Protein AF-A0A536A9E5-F1 (afdb_monomer)

Secondary structure (DSSP, 8-state):
-HHHHHHHHHHHHHHHHHHH------SSEEEEETTEEEEEEESSSS--TTS---EEEEEEETTT--B-TTHHHH-------SS--

Mean predicted aligned error: 8.82 Å

Sequence (85 aa):
MSRVLAALATLAIVASSFAVTSNVALGHEHRSVGPYTFVVGWINEPAYVNAANGLSLDVTETSSSKPVEGLATSLRAEVIVGGGA

Nearest PDB structures (foldseek):
  4m5t-assembly3_C  TM=6.054E-01  e=3.357E+00  Homo sapiens
  8t8s-assembly2_B  TM=5.549E-01  e=6.170E+00  Homo sapiens
  4ydz-assembly1_A  TM=4.379E-01  e=2.192E+00  Caenorhabditis elegans
  4ydz-assembly1_B  TM=3.741E-01  e=4.551E+00  Caenorhabditis elegans

pLDDT: mean 87.5, std 12.56, range [49.62, 98.44]

Foldseek 3Di:
DVVVVVVVVVVVVVVVVVVVPPDPPLQWDWDDDPQKIKTWGWPDPDDDPPDDTDIDIWIAGPVPRHTDPPCVPVPDDDDDPDPDD

Radius of gyration: 21.26 Å; Cα contacts (8 Å, |Δi|>4): 74; chains: 1; bounding box: 44×43×49 Å

Solvent-accessible surface area (backbone atoms only — not comparable to full-atom values): 5523 Å² total; per-residue (Å²): 111,71,68,61,54,49,52,52,50,51,51,51,52,55,57,50,48,61,73,75,66,67,68,76,79,65,65,52,46,79,44,82,55,88,70,28,34,36,40,40,32,52,69,54,80,83,82,53,89,96,54,93,75,50,84,32,77,48,49,23,34,62,89,74,67,44,73,62,79,69,44,89,82,72,59,86,85,83,90,81,75,91,83,80,126

Structure (mmCIF, N/CA/C/O backbone):
data_AF-A0A536A9E5-F1
#
_entry.id   AF-A0A536A9E5-F1
#
loop_
_atom_site.group_PDB
_atom_site.id
_atom_site.type_symbol
_atom_site.label_atom_id
_atom_site.label_alt_id
_atom_site.label_comp_id
_atom_site.label_asym_id
_atom_site.label_entity_id
_atom_site.label_seq_id
_atom_site.pdbx_PDB_ins_code
_atom_site.Cartn_x
_atom_site.Cartn_y
_atom_site.Cartn_z
_atom_site.occupancy
_atom_site.B_iso_or_equiv
_atom_site.auth_seq_id
_atom_site.auth_comp_id
_atom_site.auth_asym_id
_atom_site.auth_atom_id
_atom_site.pdbx_PDB_model_num
ATOM 1 N N . MET A 1 1 ? 27.912 30.199 -35.420 1.00 60.44 1 MET A N 1
ATOM 2 C CA . MET A 1 1 ? 27.148 30.587 -34.209 1.00 60.44 1 MET A CA 1
ATOM 3 C C . MET A 1 1 ? 25.777 29.907 -34.115 1.00 60.44 1 MET A C 1
ATOM 5 O O . MET A 1 1 ? 25.499 29.325 -33.078 1.00 60.44 1 MET A O 1
ATOM 9 N N . SER A 1 2 ? 24.949 29.898 -35.171 1.00 77.69 2 SER A N 1
ATOM 10 C CA . SER A 1 2 ? 23.567 29.367 -35.122 1.00 77.69 2 SER A CA 1
ATOM 11 C C . SER A 1 2 ? 23.439 27.889 -34.694 1.00 77.69 2 SER A C 1
ATOM 13 O O . SER A 1 2 ? 22.608 27.574 -33.852 1.00 77.69 2 SER A O 1
ATOM 15 N N . ARG A 1 3 ? 24.304 26.987 -35.183 1.00 86.88 3 ARG A N 1
ATOM 16 C CA . ARG A 1 3 ? 24.233 25.549 -34.840 1.00 86.88 3 ARG A CA 1
ATOM 17 C C . ARG A 1 3 ? 24.626 25.229 -33.395 1.00 86.88 3 ARG A C 1
ATOM 19 O O . ARG A 1 3 ? 24.035 24.348 -32.789 1.00 86.88 3 ARG A O 1
ATOM 26 N N . VAL A 1 4 ? 25.600 25.958 -32.846 1.00 92.06 4 VAL A N 1
ATOM 27 C CA . VAL A 1 4 ? 26.044 25.787 -31.451 1.00 92.06 4 VAL A CA 1
ATOM 28 C C . VAL A 1 4 ? 24.993 26.338 -30.491 1.00 92.06 4 VAL A C 1
ATOM 30 O O . VAL A 1 4 ? 24.659 25.673 -29.518 1.00 92.06 4 VAL A O 1
ATOM 33 N N . LEU A 1 5 ? 24.406 27.501 -30.801 1.00 91.31 5 LEU A N 1
ATOM 34 C CA . LEU A 1 5 ? 23.278 28.035 -30.030 1.00 91.31 5 LEU A CA 1
ATOM 35 C C . LEU A 1 5 ? 22.071 27.091 -30.063 1.00 91.31 5 LEU A C 1
ATOM 37 O O . LEU A 1 5 ? 21.460 26.860 -29.027 1.00 91.31 5 LEU A O 1
ATOM 41 N N . ALA A 1 6 ? 21.758 26.519 -31.229 1.00 91.56 6 ALA A N 1
ATOM 42 C CA . ALA A 1 6 ? 20.672 25.553 -31.358 1.00 91.56 6 ALA A CA 1
ATOM 43 C C . ALA A 1 6 ? 20.924 24.292 -30.517 1.00 91.56 6 ALA A C 1
ATOM 45 O O . ALA A 1 6 ? 20.014 23.848 -29.830 1.00 91.56 6 ALA A O 1
ATOM 46 N N . ALA A 1 7 ? 22.153 23.762 -30.519 1.00 95.25 7 ALA A N 1
ATOM 47 C CA . ALA A 1 7 ? 22.531 22.596 -29.718 1.00 95.25 7 ALA A CA 1
ATOM 48 C C . ALA A 1 7 ? 22.471 22.864 -28.203 1.00 95.25 7 ALA A C 1
ATOM 50 O O . ALA A 1 7 ? 22.029 22.012 -27.436 1.00 95.25 7 ALA A O 1
ATOM 51 N N . LEU A 1 8 ? 22.889 24.054 -27.764 1.00 95.75 8 LEU A N 1
ATOM 52 C CA . LEU A 1 8 ? 22.777 24.458 -26.360 1.00 95.75 8 LEU A CA 1
ATOM 53 C C . LEU A 1 8 ? 21.316 24.648 -25.946 1.00 95.75 8 LEU A C 1
ATOM 55 O O . LEU A 1 8 ? 20.939 24.249 -24.847 1.00 95.75 8 LEU A O 1
ATOM 59 N N . ALA A 1 9 ? 20.485 25.205 -26.830 1.00 94.88 9 ALA A N 1
ATOM 60 C CA . ALA A 1 9 ? 19.058 25.362 -26.582 1.00 94.88 9 ALA A CA 1
ATOM 61 C C . ALA A 1 9 ? 18.346 24.005 -26.478 1.00 94.88 9 ALA A C 1
ATOM 63 O O . ALA A 1 9 ? 17.581 23.799 -25.539 1.00 94.88 9 ALA A O 1
ATOM 64 N N . THR A 1 10 ? 18.625 23.051 -27.374 1.00 95.06 10 THR A N 1
ATOM 65 C CA . THR A 1 10 ? 18.060 21.697 -27.261 1.00 95.06 10 THR A CA 1
ATOM 66 C C . THR A 1 10 ? 18.543 20.980 -26.011 1.00 95.06 10 THR A C 1
ATOM 68 O O . THR A 1 10 ? 17.727 20.363 -25.333 1.00 95.06 10 THR A O 1
ATOM 71 N N . LEU A 1 11 ? 19.826 21.091 -25.655 1.00 95.44 11 LEU A N 1
ATOM 72 C CA . LEU A 1 11 ? 20.338 20.484 -24.426 1.00 95.44 11 LEU A CA 1
ATOM 73 C C . LEU A 1 11 ? 19.661 21.071 -23.181 1.00 95.44 11 LEU A C 1
ATOM 75 O O . LEU A 1 11 ? 19.276 20.322 -22.287 1.00 95.44 11 LEU A O 1
ATOM 79 N N . ALA A 1 12 ? 19.464 22.391 -23.145 1.00 94.88 12 ALA A N 1
ATOM 80 C CA . ALA A 1 12 ? 18.766 23.062 -22.054 1.00 94.88 12 ALA A CA 1
ATOM 81 C C . ALA A 1 12 ? 17.296 22.626 -21.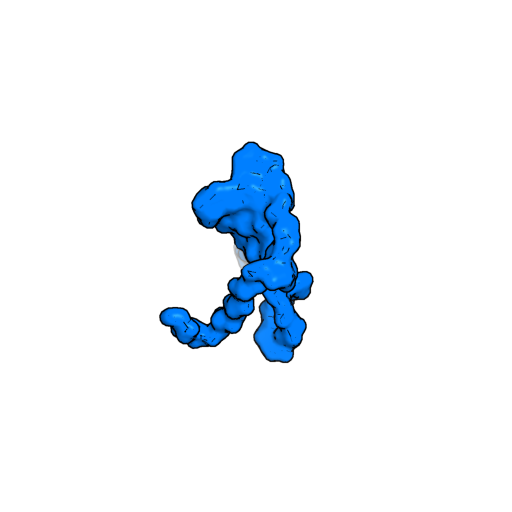949 1.00 94.88 12 ALA A C 1
ATOM 83 O O . ALA A 1 12 ? 16.819 22.398 -20.842 1.00 94.88 12 ALA A O 1
ATOM 84 N N . ILE A 1 13 ? 16.598 22.463 -23.081 1.00 94.44 13 ILE A N 1
ATOM 85 C CA . ILE A 1 13 ? 15.209 21.970 -23.124 1.00 94.44 13 ILE A CA 1
ATOM 86 C C . ILE A 1 13 ? 15.122 20.520 -22.633 1.00 94.44 13 ILE A C 1
ATOM 88 O O . ILE A 1 13 ? 14.238 20.180 -21.850 1.00 94.44 13 ILE A O 1
ATOM 92 N N . VAL A 1 14 ? 16.043 19.654 -23.062 1.00 93.12 14 VAL A N 1
ATOM 93 C CA . VAL A 1 14 ? 16.075 18.258 -22.607 1.00 93.12 14 VAL A CA 1
ATOM 94 C C . VAL A 1 14 ? 16.365 18.203 -21.108 1.00 93.12 14 VAL A C 1
ATOM 96 O O . VAL A 1 14 ? 15.619 17.565 -20.372 1.00 93.12 14 VAL A O 1
ATOM 99 N N . ALA A 1 15 ? 17.382 18.920 -20.628 1.00 91.12 15 ALA A N 1
ATOM 100 C CA . ALA A 1 15 ? 17.731 18.948 -19.209 1.00 91.12 15 ALA A CA 1
ATOM 101 C C . ALA A 1 15 ? 16.594 19.501 -18.331 1.00 91.12 15 ALA A C 1
ATOM 103 O O . ALA A 1 15 ? 16.303 18.930 -17.280 1.00 91.12 15 ALA A O 1
ATOM 104 N N . SER A 1 16 ? 15.914 20.568 -18.765 1.00 90.25 16 SER A N 1
ATOM 105 C CA . SER A 1 16 ? 14.783 21.134 -18.023 1.00 90.25 16 SER A CA 1
ATOM 106 C C . SER A 1 16 ? 13.562 20.215 -18.023 1.00 90.25 16 SER A C 1
ATOM 108 O O . SER A 1 16 ? 12.841 20.182 -17.028 1.00 90.25 16 SER A O 1
ATOM 110 N N . SER A 1 17 ? 13.357 19.411 -19.074 1.00 86.62 17 SER A N 1
ATOM 111 C CA . SER A 1 17 ? 12.256 18.441 -19.111 1.00 86.62 17 SER A CA 1
ATOM 112 C C . SER A 1 17 ? 12.355 17.405 -17.983 1.00 86.62 17 SER A C 1
ATOM 114 O O . SER A 1 17 ? 11.369 17.181 -17.286 1.00 86.62 17 SER A O 1
ATOM 116 N N . PHE A 1 18 ? 13.554 16.880 -17.694 1.00 80.69 18 PHE A N 1
ATOM 117 C CA . PHE A 1 18 ? 13.764 15.923 -16.599 1.00 80.69 18 PHE A CA 1
ATOM 118 C C . PHE A 1 18 ? 13.496 16.515 -15.208 1.00 80.69 18 PHE A C 1
ATOM 120 O O . PHE A 1 18 ? 13.086 15.786 -14.308 1.00 80.69 18 PHE A O 1
ATOM 127 N N . ALA A 1 19 ? 13.706 17.823 -15.024 1.00 79.25 19 ALA A N 1
ATOM 128 C CA . ALA A 1 19 ? 13.467 18.497 -13.748 1.00 79.25 19 ALA A CA 1
ATOM 129 C C . ALA A 1 19 ? 11.973 18.721 -13.454 1.00 79.25 19 ALA A C 1
ATOM 131 O O . ALA A 1 19 ? 11.592 18.852 -12.295 1.00 79.25 19 ALA A O 1
ATOM 132 N N . VAL A 1 20 ? 11.128 18.782 -14.490 1.00 73.06 20 VAL A N 1
ATOM 133 C CA . VAL A 1 20 ? 9.690 19.077 -14.348 1.00 73.06 20 VAL A CA 1
ATOM 134 C C . VAL A 1 20 ? 8.839 17.803 -14.392 1.00 73.06 20 VAL A C 1
ATOM 136 O O . VAL A 1 20 ? 7.731 17.789 -13.865 1.00 73.06 20 VAL A O 1
ATOM 139 N N . THR A 1 21 ? 9.344 16.709 -14.973 1.00 65.00 21 THR A N 1
ATOM 140 C CA . THR A 1 21 ? 8.596 15.446 -15.105 1.00 65.00 21 THR A CA 1
ATOM 141 C C . THR A 1 21 ? 8.927 14.399 -14.045 1.00 65.00 21 THR A C 1
ATOM 143 O O . THR A 1 21 ? 8.449 13.270 -14.155 1.00 65.00 21 THR A O 1
ATOM 146 N N . SER A 1 22 ? 9.730 14.718 -13.026 1.00 58.91 22 SER A N 1
ATOM 147 C CA . SER A 1 22 ? 9.981 13.804 -11.908 1.00 58.91 22 SER A CA 1
ATOM 148 C C . SER A 1 22 ? 8.765 13.758 -10.976 1.00 58.91 22 SER A C 1
ATOM 150 O O . SER A 1 22 ? 8.818 14.211 -9.833 1.00 58.91 22 SER A O 1
ATOM 152 N N . ASN A 1 23 ? 7.642 13.232 -11.465 1.00 56.75 23 ASN A N 1
ATOM 153 C CA . ASN A 1 23 ? 6.603 12.757 -10.568 1.00 56.75 23 ASN A CA 1
ATOM 154 C C . ASN A 1 23 ? 7.238 11.651 -9.732 1.00 56.75 23 ASN A C 1
ATOM 156 O O . ASN A 1 23 ? 7.712 10.650 -10.273 1.00 56.75 23 ASN A O 1
ATOM 160 N N . VAL A 1 24 ? 7.286 11.858 -8.417 1.00 57.06 24 VAL A N 1
ATOM 161 C CA . VAL A 1 24 ? 7.565 10.773 -7.483 1.00 57.06 24 VAL A CA 1
ATOM 162 C C . VAL A 1 24 ? 6.513 9.719 -7.792 1.00 57.06 24 VAL A C 1
ATOM 164 O O . VAL A 1 24 ? 5.319 9.992 -7.671 1.00 57.06 24 VAL A O 1
ATOM 167 N N . ALA A 1 25 ? 6.939 8.556 -8.278 1.00 58.88 25 ALA A N 1
ATOM 168 C CA . ALA A 1 25 ? 6.063 7.404 -8.325 1.00 58.88 25 ALA A CA 1
ATOM 169 C C . ALA A 1 25 ? 5.752 7.082 -6.862 1.00 58.88 25 ALA A C 1
ATOM 171 O O . ALA A 1 25 ? 6.551 6.444 -6.184 1.00 58.88 25 ALA A O 1
ATOM 172 N N . LEU A 1 26 ? 4.655 7.645 -6.350 1.00 63.31 26 LEU A N 1
ATOM 173 C CA . LEU A 1 26 ? 4.086 7.240 -5.079 1.00 63.31 26 LEU A CA 1
ATOM 174 C C . LEU A 1 26 ? 3.702 5.780 -5.285 1.00 63.31 26 LEU A C 1
ATOM 176 O O . LEU A 1 26 ? 2.754 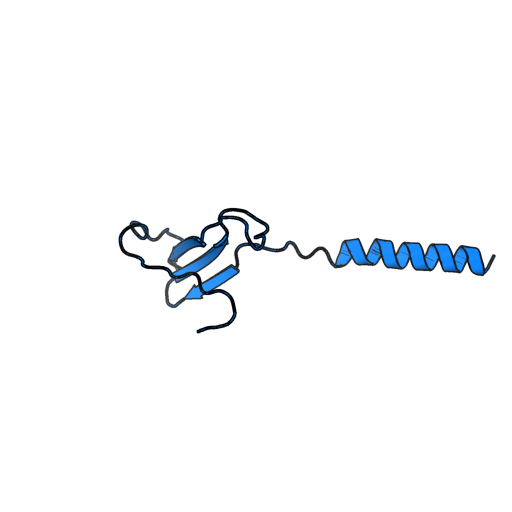5.492 -6.015 1.00 63.31 26 LEU A O 1
ATOM 180 N N . GLY A 1 27 ? 4.510 4.865 -4.758 1.00 72.88 27 GLY A N 1
ATOM 181 C CA . GLY A 1 27 ? 4.230 3.444 -4.899 1.00 72.88 27 GLY A CA 1
ATOM 182 C C . GLY A 1 27 ? 2.990 3.021 -4.106 1.00 72.88 27 GLY A C 1
ATOM 183 O O . GLY A 1 27 ? 2.326 2.051 -4.477 1.00 72.88 27 GLY A O 1
ATOM 184 N N . HIS A 1 28 ? 2.582 3.855 -3.142 1.00 91.38 28 HIS A N 1
ATOM 185 C CA . HIS A 1 28 ? 1.299 3.773 -2.461 1.00 91.38 28 HIS A CA 1
ATOM 186 C C . HIS A 1 28 ? 0.266 4.757 -3.023 1.00 91.38 28 HIS A C 1
ATOM 188 O O . HIS A 1 28 ? 0.464 5.974 -3.039 1.00 91.38 28 HIS A O 1
ATOM 194 N N . GLU A 1 29 ? -0.885 4.227 -3.425 1.00 91.06 29 GLU A N 1
ATOM 195 C CA . GLU A 1 29 ? -2.094 4.980 -3.739 1.00 91.06 29 GLU A CA 1
ATOM 196 C C . GLU A 1 29 ? -2.886 5.266 -2.458 1.00 91.06 29 GLU A C 1
ATOM 198 O O . GLU A 1 29 ? -3.103 4.383 -1.627 1.00 91.06 29 GLU A O 1
ATOM 203 N N . HIS A 1 30 ? -3.375 6.497 -2.318 1.00 94.25 30 HIS A N 1
ATOM 204 C CA . HIS A 1 30 ? -4.339 6.848 -1.279 1.00 94.25 30 HIS A CA 1
ATOM 205 C C . HIS A 1 30 ? -5.754 6.770 -1.841 1.00 94.25 30 HIS A C 1
ATOM 207 O O . HIS A 1 30 ? -6.081 7.456 -2.812 1.00 94.25 30 HIS A O 1
ATOM 213 N N . ARG A 1 31 ? -6.617 5.982 -1.199 1.00 94.81 31 ARG A N 1
ATOM 214 C CA . ARG A 1 31 ? -8.003 5.803 -1.631 1.00 94.81 31 ARG A CA 1
ATOM 215 C C . ARG A 1 31 ? -8.970 5.900 -0.462 1.00 94.81 31 ARG A C 1
ATOM 217 O O . ARG A 1 31 ? -8.820 5.214 0.543 1.00 94.81 31 ARG A O 1
ATOM 224 N N . SER A 1 32 ? -10.005 6.718 -0.615 1.00 96.94 32 SER A N 1
ATOM 225 C CA . SER A 1 32 ? -11.124 6.762 0.329 1.00 96.94 32 SER A CA 1
ATOM 226 C C . SER A 1 32 ? -12.096 5.614 0.052 1.00 96.94 32 SER A C 1
ATOM 228 O O . SER A 1 32 ? -12.574 5.460 -1.073 1.00 96.94 32 SER A O 1
ATOM 230 N N . VAL A 1 33 ? -12.402 4.820 1.078 1.00 96.44 33 VAL A N 1
ATOM 231 C CA . VAL A 1 33 ? -13.310 3.667 1.016 1.00 96.44 33 VAL A CA 1
ATOM 232 C C . VAL A 1 33 ? -14.275 3.735 2.199 1.00 96.44 33 VAL A C 1
ATOM 234 O O . VAL A 1 33 ? -13.963 3.317 3.313 1.00 96.44 33 VAL A O 1
ATOM 237 N N . GLY A 1 34 ? -15.473 4.276 1.967 1.00 96.69 34 GLY A N 1
ATOM 238 C CA . GLY A 1 34 ? -16.457 4.478 3.033 1.00 96.69 34 GLY A CA 1
ATOM 239 C C . GLY A 1 34 ? -15.890 5.361 4.161 1.00 96.69 34 GLY A C 1
ATOM 240 O O . GLY A 1 34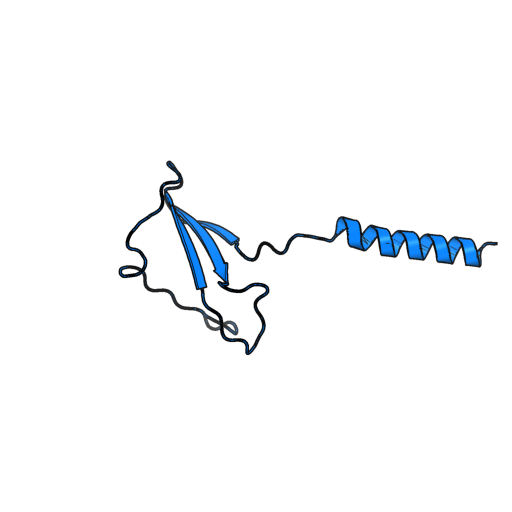 ? -15.413 6.455 3.865 1.00 96.69 34 GLY A O 1
ATOM 241 N N . PRO A 1 35 ? -15.932 4.925 5.436 1.00 97.50 35 PRO A N 1
ATOM 242 C CA . PRO A 1 35 ? -15.389 5.685 6.564 1.00 97.50 35 PRO A CA 1
ATOM 243 C C . PRO A 1 35 ? -13.867 5.526 6.742 1.00 97.50 35 PRO A C 1
ATOM 245 O O . PRO A 1 35 ? -13.330 5.976 7.757 1.00 97.50 35 PRO A O 1
ATOM 248 N N . TYR A 1 36 ? -13.183 4.862 5.806 1.00 98.19 36 TYR A N 1
ATOM 249 C CA . TYR A 1 36 ? -11.768 4.533 5.910 1.00 98.19 36 TYR A CA 1
ATOM 250 C C . TYR A 1 36 ? -10.933 5.171 4.800 1.00 98.19 36 TYR A C 1
ATOM 252 O O . TYR A 1 36 ? -11.384 5.365 3.668 1.00 98.19 36 TYR A O 1
ATOM 260 N N . THR A 1 37 ? -9.672 5.435 5.124 1.00 98.19 37 THR A N 1
ATOM 261 C CA . THR A 1 37 ? -8.630 5.810 4.172 1.00 98.19 37 THR A CA 1
ATOM 262 C C . THR A 1 37 ? -7.674 4.639 4.033 1.00 98.19 37 THR A C 1
ATOM 264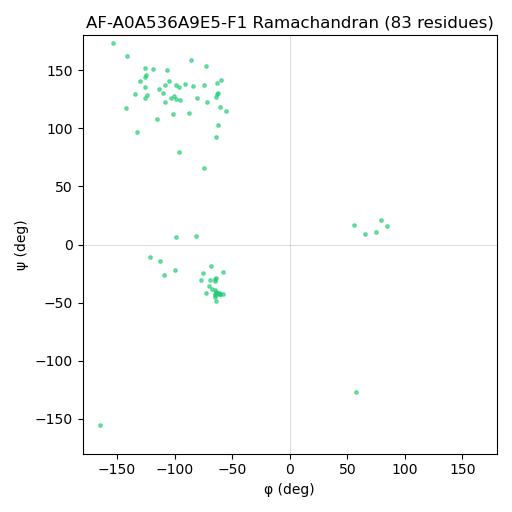 O O . THR A 1 37 ? -7.108 4.173 5.024 1.00 98.19 37 THR A O 1
ATOM 267 N N . PHE A 1 38 ? -7.513 4.162 2.804 1.00 97.06 38 PHE A N 1
ATOM 268 C CA . PHE A 1 38 ? -6.568 3.112 2.455 1.00 97.06 38 PHE A CA 1
ATOM 269 C C . PHE A 1 38 ? -5.316 3.755 1.871 1.00 97.06 38 PHE A C 1
ATOM 271 O O . PHE A 1 38 ? -5.413 4.659 1.037 1.00 97.06 38 PHE A O 1
ATOM 278 N N . VAL A 1 39 ? -4.160 3.254 2.283 1.00 96.12 39 VAL A N 1
ATOM 279 C CA . VAL A 1 39 ? -2.869 3.506 1.645 1.00 96.12 39 VAL A CA 1
ATOM 280 C C . VAL A 1 39 ? -2.400 2.159 1.117 1.00 96.12 39 VAL A C 1
ATOM 282 O O . VAL A 1 39 ? -2.113 1.254 1.899 1.00 96.12 39 VAL A O 1
ATOM 285 N N . VAL A 1 40 ? -2.430 1.985 -0.203 1.00 94.75 40 VAL A N 1
ATOM 286 C CA . VAL A 1 40 ? -2.256 0.681 -0.854 1.00 94.75 40 VAL A CA 1
ATOM 287 C C . VAL A 1 40 ? -1.116 0.714 -1.858 1.00 94.75 40 VAL A C 1
ATOM 289 O O . VAL A 1 40 ? -1.092 1.573 -2.730 1.00 94.75 40 VAL A O 1
ATOM 292 N N . GLY A 1 41 ? -0.187 -0.230 -1.761 1.00 92.25 41 GLY A N 1
ATOM 293 C CA . GLY A 1 41 ? 0.998 -0.282 -2.615 1.00 92.25 41 GLY A CA 1
ATOM 294 C C . GLY A 1 41 ? 1.704 -1.630 -2.559 1.00 92.25 41 GLY A C 1
ATOM 295 O O . GLY A 1 41 ? 1.099 -2.659 -2.235 1.00 92.25 41 GLY A O 1
ATOM 296 N N . TRP A 1 42 ? 3.001 -1.627 -2.857 1.00 92.19 42 TRP A N 1
ATOM 297 C CA . TRP A 1 42 ? 3.846 -2.817 -2.779 1.00 92.19 42 TRP A CA 1
ATOM 298 C C . TRP A 1 42 ? 4.776 -2.742 -1.568 1.00 92.19 42 TRP A C 1
ATOM 300 O O . TRP A 1 42 ? 5.175 -1.666 -1.143 1.00 92.19 42 TRP A O 1
ATOM 310 N N . ILE A 1 43 ? 5.149 -3.892 -1.002 1.00 92.19 43 ILE A N 1
ATOM 311 C CA . ILE A 1 43 ? 6.123 -3.933 0.104 1.00 92.19 43 ILE A CA 1
ATOM 312 C C . ILE A 1 43 ? 7.504 -3.448 -0.365 1.00 92.19 43 ILE A C 1
ATOM 314 O O . ILE A 1 43 ? 8.175 -2.712 0.352 1.00 92.19 43 ILE A O 1
ATOM 318 N N . ASN A 1 44 ? 7.933 -3.873 -1.559 1.00 90.44 44 ASN A N 1
ATOM 319 C CA . ASN A 1 44 ? 9.197 -3.454 -2.167 1.00 90.44 44 ASN A CA 1
ATOM 320 C C . ASN A 1 44 ? 8.934 -2.625 -3.422 1.00 90.44 44 ASN A C 1
ATOM 322 O O . ASN A 1 44 ? 8.145 -3.038 -4.277 1.00 90.44 44 ASN A O 1
ATOM 326 N N . GLU A 1 45 ? 9.636 -1.501 -3.558 1.00 87.62 45 GLU A N 1
ATOM 327 C CA . GLU A 1 45 ? 9.400 -0.536 -4.631 1.00 87.62 45 GLU A CA 1
ATOM 328 C C . GLU A 1 45 ? 10.697 -0.144 -5.361 1.00 87.62 45 GLU A C 1
ATOM 330 O O . GLU A 1 45 ? 11.736 0.019 -4.713 1.00 87.62 45 GLU A O 1
ATOM 335 N N . PRO A 1 46 ? 10.657 0.021 -6.702 1.00 85.69 46 PRO A N 1
ATOM 336 C CA . PRO A 1 46 ? 9.497 -0.180 -7.580 1.00 85.69 46 PRO A CA 1
ATOM 337 C C . PRO A 1 46 ? 9.163 -1.670 -7.771 1.00 85.69 46 PRO A C 1
ATOM 339 O O . PRO A 1 46 ? 10.028 -2.540 -7.670 1.00 85.69 46 PRO A O 1
ATOM 342 N N . ALA A 1 47 ? 7.898 -1.979 -8.064 1.00 85.69 47 ALA A N 1
ATOM 343 C CA . ALA A 1 47 ? 7.493 -3.353 -8.340 1.00 85.69 47 ALA A CA 1
ATOM 344 C C . ALA A 1 47 ? 8.013 -3.812 -9.711 1.00 85.69 47 ALA A C 1
ATOM 346 O O . ALA A 1 47 ? 7.707 -3.210 -10.741 1.00 85.69 47 ALA A O 1
ATOM 347 N N . TYR A 1 48 ? 8.779 -4.904 -9.726 1.00 84.50 48 TYR A N 1
ATOM 348 C CA . TYR A 1 48 ? 9.312 -5.508 -10.945 1.00 84.50 48 TYR A CA 1
ATOM 349 C C . TYR A 1 48 ? 8.562 -6.791 -11.310 1.00 84.50 48 TYR A C 1
ATOM 351 O O . TYR A 1 48 ? 8.248 -7.618 -10.455 1.00 84.50 48 TYR A O 1
ATOM 359 N N . VAL A 1 49 ? 8.323 -6.988 -12.607 1.00 83.12 49 VAL A N 1
ATOM 360 C CA . VAL A 1 49 ? 7.748 -8.234 -13.132 1.00 83.12 49 VAL A CA 1
ATOM 361 C C . VAL A 1 49 ? 8.705 -9.398 -12.852 1.00 83.12 49 VAL A C 1
ATOM 363 O O . VAL A 1 49 ? 9.916 -9.258 -13.016 1.00 83.12 49 VAL A O 1
ATOM 366 N N . ASN A 1 50 ? 8.159 -10.552 -12.457 1.00 84.88 50 AS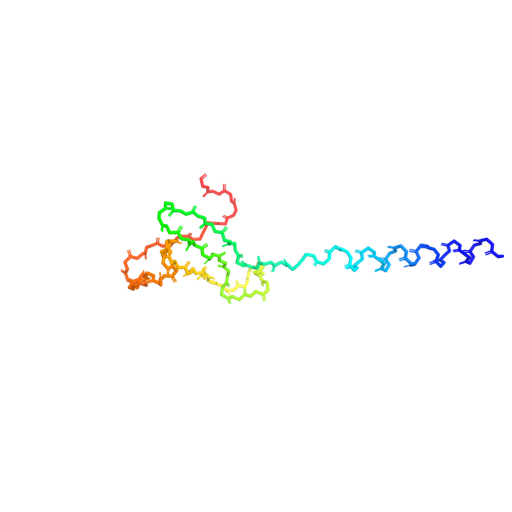N A N 1
ATOM 367 C CA . ASN A 1 50 ? 8.898 -11.769 -12.083 1.00 84.88 50 ASN A CA 1
ATOM 368 C C . ASN A 1 50 ? 9.781 -11.651 -10.823 1.00 84.88 50 ASN A C 1
ATOM 370 O O . ASN A 1 50 ? 10.531 -12.580 -10.526 1.00 84.88 50 ASN A O 1
ATOM 374 N N . ALA A 1 51 ? 9.683 -10.558 -10.062 1.00 88.75 51 ALA A N 1
ATOM 375 C CA . ALA A 1 51 ? 10.255 -10.461 -8.724 1.00 88.75 51 ALA A CA 1
ATOM 376 C C . ALA A 1 51 ? 9.179 -10.774 -7.675 1.00 88.75 51 ALA A C 1
ATOM 378 O O . ALA A 1 51 ? 8.053 -10.285 -7.769 1.00 88.75 51 ALA A O 1
ATOM 379 N N . ALA A 1 52 ? 9.518 -11.587 -6.671 1.00 91.00 52 ALA A N 1
ATOM 380 C CA . ALA A 1 52 ? 8.613 -11.848 -5.557 1.00 91.00 52 ALA A CA 1
ATOM 381 C C . ALA A 1 52 ? 8.337 -10.543 -4.795 1.00 91.00 52 ALA A C 1
ATOM 383 O O . ALA A 1 52 ? 9.263 -9.812 -4.445 1.00 91.00 52 ALA A O 1
ATOM 384 N N . ASN A 1 53 ? 7.062 -10.258 -4.545 1.00 90.75 53 ASN A N 1
ATOM 385 C CA . ASN A 1 53 ? 6.623 -9.073 -3.822 1.00 90.75 53 ASN A CA 1
ATOM 386 C C . ASN A 1 53 ? 5.273 -9.341 -3.146 1.00 90.75 53 ASN A C 1
ATOM 388 O O . ASN A 1 53 ? 4.665 -10.392 -3.362 1.00 90.75 53 ASN A O 1
ATOM 392 N N . GLY A 1 54 ? 4.801 -8.398 -2.337 1.00 90.62 54 GLY A N 1
ATOM 393 C CA . GLY A 1 54 ? 3.519 -8.506 -1.648 1.00 90.62 54 GLY A CA 1
ATOM 394 C C . GLY A 1 54 ? 2.774 -7.181 -1.583 1.00 90.62 54 GLY A C 1
ATOM 395 O O . GLY A 1 54 ? 3.366 -6.115 -1.756 1.00 90.62 54 GLY A O 1
ATOM 396 N N . LEU A 1 55 ? 1.472 -7.283 -1.319 1.00 92.12 55 LEU A N 1
ATOM 397 C CA . LEU A 1 55 ? 0.602 -6.152 -1.019 1.00 92.12 55 LEU A CA 1
ATOM 398 C C . LEU A 1 55 ? 1.065 -5.464 0.271 1.00 92.12 55 LEU A C 1
ATOM 400 O O . LEU A 1 55 ? 1.221 -6.117 1.302 1.00 92.12 55 LEU A O 1
ATOM 404 N N . SER A 1 56 ? 1.221 -4.147 0.213 1.00 93.88 56 SER A N 1
ATOM 405 C CA . SER A 1 56 ? 1.265 -3.270 1.381 1.00 93.88 56 SER A CA 1
ATOM 406 C C . SER A 1 56 ? -0.088 -2.568 1.483 1.00 93.88 56 SER A C 1
ATOM 408 O O . SER A 1 56 ? -0.568 -2.000 0.501 1.00 93.88 56 SER A O 1
ATOM 410 N N . LEU A 1 57 ? -0.734 -2.663 2.643 1.00 95.44 57 LEU A N 1
ATOM 411 C CA . LEU A 1 57 ? -2.025 -2.034 2.891 1.00 95.44 57 LEU A CA 1
ATOM 412 C C . LEU A 1 57 ? -2.075 -1.514 4.323 1.00 95.44 57 LEU A C 1
ATOM 414 O O . LEU A 1 57 ? -2.087 -2.310 5.261 1.00 95.44 57 LEU A O 1
ATOM 418 N N . ASP A 1 58 ? -2.216 -0.199 4.449 1.00 96.00 58 ASP A N 1
ATOM 419 C CA . ASP A 1 58 ? -2.581 0.455 5.699 1.00 96.00 58 ASP A CA 1
ATOM 420 C C . ASP A 1 58 ? -4.016 0.970 5.610 1.00 96.00 58 ASP A C 1
ATOM 422 O O . ASP A 1 58 ? -4.440 1.539 4.598 1.00 96.00 58 ASP A O 1
ATOM 426 N N . VAL A 1 59 ? -4.773 0.780 6.689 1.00 97.75 59 VAL A N 1
ATOM 427 C CA . VAL A 1 59 ? -6.158 1.240 6.797 1.00 97.75 59 VAL A CA 1
ATOM 428 C C . VAL A 1 59 ? -6.304 2.085 8.048 1.00 97.75 59 VAL A C 1
ATOM 430 O O . VAL A 1 59 ? -5.997 1.643 9.156 1.00 97.75 59 VAL A O 1
ATOM 433 N N . THR A 1 60 ? -6.821 3.295 7.869 1.00 98.44 60 THR A N 1
ATOM 434 C CA . THR A 1 60 ? -7.137 4.209 8.968 1.00 9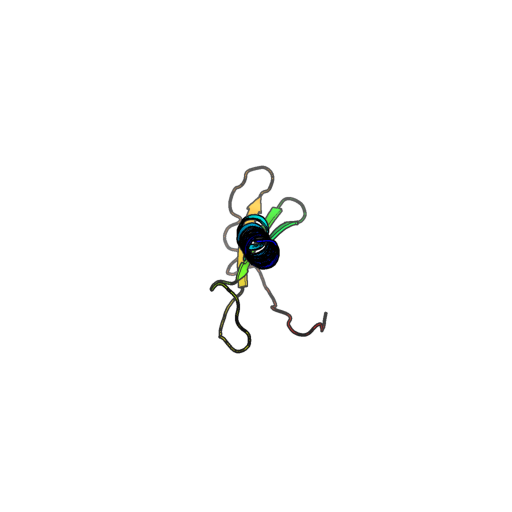8.44 60 THR A CA 1
ATOM 435 C C . THR A 1 60 ? -8.588 4.663 8.896 1.00 98.44 60 THR A C 1
ATOM 437 O O . THR A 1 60 ? -9.175 4.733 7.817 1.00 98.44 60 THR A O 1
ATOM 440 N N . GLU A 1 61 ? -9.190 4.984 10.038 1.00 98.31 61 GLU A N 1
ATOM 441 C CA . GLU A 1 61 ? -10.451 5.729 10.074 1.00 98.31 61 GLU A CA 1
ATOM 442 C C . GLU A 1 61 ? -10.241 7.129 9.486 1.00 98.31 61 GLU A C 1
ATOM 444 O O . GLU A 1 61 ? -9.389 7.879 9.957 1.00 98.31 61 GLU A O 1
ATOM 449 N N . THR A 1 62 ? -11.043 7.537 8.503 1.00 97.19 62 THR A N 1
ATOM 450 C CA . THR A 1 62 ? -10.879 8.850 7.854 1.00 97.19 62 THR A CA 1
ATOM 451 C C . THR A 1 62 ? -11.134 10.019 8.810 1.00 97.19 62 THR A C 1
ATOM 453 O O . THR A 1 62 ? -10.533 11.078 8.663 1.00 97.19 62 THR A O 1
ATOM 456 N N . SER A 1 63 ? -12.020 9.850 9.794 1.00 97.44 63 SER A N 1
ATOM 457 C CA . SER A 1 63 ? -12.395 10.916 10.733 1.00 97.44 63 SER A CA 1
ATOM 458 C C . SER A 1 63 ? -11.353 11.170 11.823 1.00 97.44 63 SER A C 1
ATOM 460 O O . SER A 1 63 ? -11.249 12.292 12.316 1.00 97.44 63 SER A O 1
ATOM 462 N N . SER A 1 64 ? -10.617 10.134 12.230 1.00 97.38 64 SER A N 1
ATOM 463 C CA . SER A 1 64 ? -9.736 10.166 13.402 1.00 97.38 64 SER A CA 1
ATOM 464 C C . SER A 1 64 ? -8.273 9.857 13.077 1.00 97.38 64 SER A C 1
ATOM 466 O O . SER A 1 64 ? -7.410 10.025 13.939 1.00 97.38 64 SER A O 1
ATOM 468 N N . SER A 1 65 ? -7.996 9.388 11.857 1.00 96.88 65 SER A N 1
ATOM 469 C CA . SER A 1 65 ? -6.706 8.857 11.401 1.00 96.88 65 SER A CA 1
ATOM 470 C C . SER A 1 65 ? -6.169 7.703 12.253 1.00 96.88 65 SER A C 1
ATOM 472 O O . SER A 1 65 ? -4.981 7.387 12.191 1.00 96.88 65 SER A O 1
ATOM 474 N N . LYS A 1 66 ? -7.018 7.062 13.065 1.00 98.12 66 LYS A N 1
ATOM 475 C CA . LYS A 1 66 ? -6.611 5.913 13.874 1.00 98.12 66 LYS A CA 1
ATOM 476 C C . LYS A 1 66 ? -6.444 4.672 12.995 1.00 98.12 66 LYS A C 1
ATOM 478 O O . LYS A 1 66 ? -7.318 4.427 12.159 1.00 98.12 66 LYS A O 1
ATOM 483 N N . PRO A 1 67 ? -5.381 3.876 13.194 1.00 97.50 67 PRO A N 1
ATOM 484 C CA . PRO A 1 67 ? -5.234 2.585 12.534 1.00 97.50 67 PRO A CA 1
ATOM 485 C C . PRO A 1 67 ? -6.388 1.641 12.869 1.00 97.50 67 PRO A C 1
ATOM 487 O O . PRO A 1 67 ? -6.856 1.589 14.010 1.00 97.50 67 PRO A O 1
ATOM 490 N N . VAL A 1 68 ? -6.826 0.876 11.872 1.00 97.38 68 VAL A N 1
ATOM 491 C CA . VAL A 1 68 ? -7.730 -0.256 12.086 1.00 97.38 68 VAL A CA 1
ATOM 492 C C . VAL A 1 68 ? -6.885 -1.490 12.390 1.00 97.38 68 VAL A C 1
ATOM 494 O O . VAL A 1 68 ? -6.149 -1.985 11.541 1.00 97.38 68 VAL A O 1
ATOM 497 N N . GLU A 1 69 ? -6.992 -1.987 13.617 1.00 96.00 69 GLU A N 1
ATOM 498 C CA . GLU A 1 69 ? -6.164 -3.086 14.119 1.00 96.00 69 GLU A CA 1
ATOM 499 C C . GLU A 1 69 ? -6.726 -4.474 13.773 1.00 96.00 69 GLU A C 1
ATOM 501 O O . GLU A 1 69 ? -7.918 -4.653 13.520 1.00 96.00 69 GLU A O 1
ATOM 506 N N . GLY A 1 70 ? -5.861 -5.495 13.795 1.00 96.00 70 GLY A N 1
ATOM 507 C CA . GLY A 1 70 ? -6.266 -6.899 13.615 1.00 96.00 70 GLY A CA 1
ATOM 508 C C . GLY A 1 70 ? -6.615 -7.298 12.175 1.00 96.00 70 GLY A C 1
ATOM 509 O O . GLY A 1 70 ? -7.124 -8.398 11.937 1.00 96.00 70 GLY A O 1
ATOM 510 N N . LEU A 1 71 ? -6.325 -6.443 11.191 1.00 94.94 71 LEU A N 1
ATOM 511 C CA . LEU A 1 71 ? -6.601 -6.727 9.779 1.00 94.94 71 LEU A CA 1
ATOM 512 C C . LEU A 1 71 ? -5.806 -7.920 9.240 1.00 94.94 71 LEU A C 1
ATOM 514 O O . LEU A 1 71 ? -6.319 -8.654 8.403 1.00 94.94 71 LEU A O 1
ATOM 518 N N . ALA A 1 72 ? -4.616 -8.191 9.781 1.00 90.06 72 ALA A N 1
ATOM 519 C CA . ALA A 1 72 ? -3.781 -9.321 9.367 1.00 90.06 72 ALA A CA 1
ATOM 520 C C . ALA A 1 72 ? -4.468 -10.698 9.495 1.00 90.06 72 ALA A C 1
ATOM 522 O O . ALA A 1 72 ? -4.077 -11.640 8.810 1.00 90.06 72 ALA A O 1
ATOM 523 N N . THR A 1 73 ? -5.476 -10.836 10.365 1.00 94.62 73 THR A N 1
ATOM 524 C CA . THR A 1 73 ? -6.202 -12.101 10.587 1.00 94.62 73 THR A CA 1
ATOM 525 C C . THR A 1 73 ? -7.659 -12.066 10.130 1.00 94.62 73 THR A C 1
ATOM 527 O O . THR A 1 73 ? -8.285 -13.120 10.015 1.00 94.62 73 THR A O 1
ATOM 530 N N . SER A 1 74 ? -8.209 -10.879 9.872 1.00 93.94 74 SER A N 1
ATOM 531 C CA . SER A 1 74 ? -9.623 -10.679 9.527 1.00 93.94 74 SER A CA 1
ATOM 532 C C . SER A 1 74 ? -9.842 -10.290 8.065 1.00 93.94 74 SER A C 1
ATOM 534 O O . SER A 1 74 ? -10.900 -10.584 7.507 1.00 93.94 74 SER A O 1
ATOM 536 N N . LEU A 1 75 ? -8.847 -9.673 7.425 1.00 93.69 75 LEU A N 1
ATOM 537 C CA . LEU A 1 75 ? -8.910 -9.242 6.037 1.00 93.69 75 LEU A CA 1
ATOM 538 C C . LEU A 1 75 ? -8.390 -10.341 5.106 1.00 93.69 75 LEU A C 1
ATOM 540 O O . LEU A 1 75 ? -7.360 -10.967 5.354 1.00 93.69 75 LEU A O 1
ATOM 544 N N . ARG A 1 7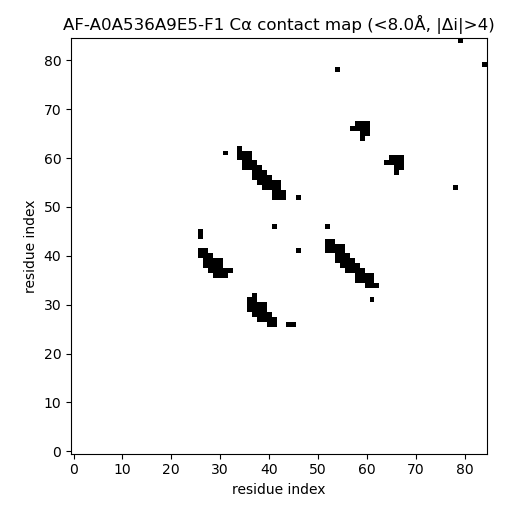6 ? -9.087 -10.540 3.988 1.00 93.75 76 ARG A N 1
ATOM 545 C CA . ARG A 1 76 ? -8.594 -11.326 2.854 1.00 93.75 76 ARG A CA 1
ATOM 546 C C . ARG A 1 76 ? -8.321 -10.372 1.704 1.00 93.75 76 ARG A C 1
ATOM 548 O O . ARG A 1 76 ? -9.184 -9.567 1.368 1.00 93.75 76 ARG A O 1
ATOM 555 N N . ALA A 1 77 ? -7.138 -10.478 1.119 1.00 91.81 77 ALA A N 1
ATOM 556 C CA . ALA A 1 77 ? -6.737 -9.695 -0.037 1.00 91.81 77 ALA A CA 1
ATOM 557 C C . ALA A 1 77 ? -6.290 -10.623 -1.166 1.00 91.81 77 ALA A C 1
ATOM 559 O O . ALA A 1 77 ? -5.707 -11.679 -0.919 1.00 91.81 77 ALA A O 1
ATOM 560 N N . GLU A 1 78 ? -6.558 -10.205 -2.397 1.00 90.19 78 GLU A N 1
ATOM 561 C CA . GLU A 1 78 ? -6.143 -10.888 -3.616 1.00 90.19 78 GLU A CA 1
ATOM 562 C C . GLU A 1 78 ? -5.388 -9.898 -4.501 1.00 90.19 78 GLU A C 1
ATOM 564 O O . GLU A 1 78 ? -5.797 -8.746 -4.654 1.00 90.19 78 GLU A O 1
ATOM 569 N N . VAL A 1 79 ? -4.268 -10.347 -5.066 1.00 86.62 79 VAL A N 1
ATOM 570 C CA . VAL A 1 79 ? -3.487 -9.573 -6.030 1.00 86.62 79 VAL A CA 1
ATOM 571 C C . VAL A 1 79 ? -3.811 -10.103 -7.420 1.00 86.62 79 VAL A C 1
ATOM 573 O O . VAL A 1 79 ? -3.453 -11.230 -7.755 1.00 86.62 79 VAL A O 1
ATOM 576 N N . ILE A 1 80 ? -4.477 -9.281 -8.230 1.00 83.69 80 ILE A N 1
ATOM 577 C CA . ILE A 1 80 ? -4.881 -9.625 -9.596 1.00 83.69 80 ILE A CA 1
ATOM 578 C C . ILE A 1 80 ? -3.896 -8.984 -10.579 1.00 83.69 80 ILE A C 1
ATOM 580 O O . ILE A 1 80 ? -3.646 -7.780 -10.528 1.00 83.69 80 ILE A O 1
ATOM 584 N N . VAL A 1 81 ? -3.342 -9.784 -11.493 1.00 76.00 81 VAL A N 1
ATOM 585 C CA . VAL A 1 81 ? -2.396 -9.337 -12.530 1.00 76.00 81 VAL A CA 1
ATOM 586 C C . VAL A 1 81 ? -2.919 -9.763 -13.903 1.00 76.00 81 VAL A C 1
ATOM 588 O O . VAL A 1 81 ? -3.505 -10.832 -14.039 1.00 76.00 81 VAL A O 1
ATOM 591 N N . GLY A 1 82 ? -2.708 -8.947 -14.940 1.00 71.75 82 GLY A N 1
ATOM 592 C CA . GLY A 1 82 ? -3.026 -9.333 -16.324 1.00 71.75 82 GLY A CA 1
ATOM 593 C C . GLY A 1 82 ? -4.478 -9.118 -16.772 1.00 71.75 82 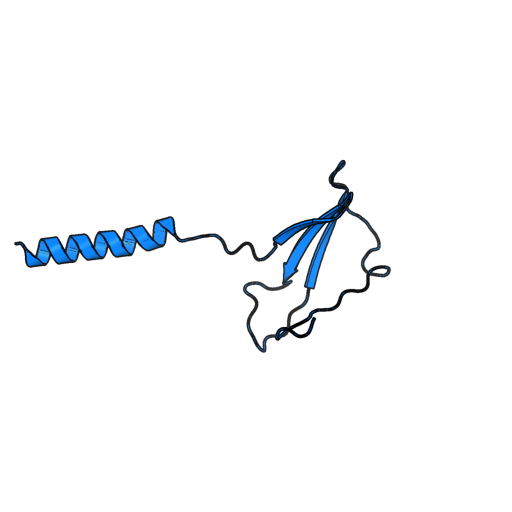GLY A C 1
ATOM 594 O O . GLY A 1 82 ? -4.862 -9.645 -17.809 1.00 71.75 82 GLY A O 1
ATOM 595 N N . GLY A 1 83 ? -5.272 -8.324 -16.041 1.00 54.50 83 GLY A N 1
ATOM 596 C CA . GLY A 1 83 ? -6.585 -7.847 -16.504 1.00 54.50 83 GLY A CA 1
ATOM 597 C C . GLY A 1 83 ? -7.745 -8.844 -16.398 1.00 54.50 83 GLY A C 1
ATOM 598 O O . GLY A 1 83 ? -8.734 -8.678 -17.102 1.00 54.50 83 GLY A O 1
ATOM 599 N N . GLY A 1 84 ? -7.644 -9.868 -15.547 1.00 51.25 84 GLY A N 1
ATOM 600 C CA . GLY A 1 84 ? -8.763 -10.755 -15.216 1.00 51.25 84 GLY A CA 1
ATOM 601 C C . GLY A 1 84 ? -9.452 -10.326 -13.922 1.00 51.25 84 GLY A C 1
ATOM 602 O O . GLY A 1 84 ? -9.170 -10.908 -12.880 1.00 51.25 84 GLY A O 1
ATOM 603 N N . ALA A 1 85 ? -10.307 -9.307 -13.991 1.00 49.62 85 ALA 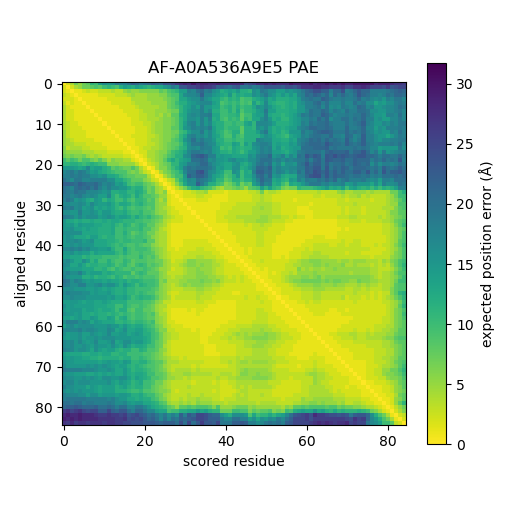A N 1
ATOM 604 C CA . ALA A 1 85 ? -11.272 -8.953 -12.949 1.00 49.62 85 ALA A CA 1
ATOM 605 C C . ALA A 1 85 ? -12.669 -8.873 -13.570 1.00 49.62 85 ALA A C 1
ATOM 607 O O . ALA A 1 85 ? -12.755 -8.404 -14.730 1.00 49.62 85 ALA A O 1
#